Protein AF-A0A7X9PLB0-F1 (afdb_monomer)

Structure (mmCIF, N/CA/C/O backbone):
data_AF-A0A7X9PLB0-F1
#
_entry.id   AF-A0A7X9PLB0-F1
#
loop_
_atom_site.group_PDB
_atom_site.id
_atom_site.type_symbol
_atom_site.label_atom_id
_atom_site.label_alt_id
_atom_site.label_comp_id
_atom_site.label_asym_id
_atom_site.label_entity_id
_atom_site.label_seq_id
_atom_site.pdbx_PDB_ins_code
_atom_site.Cartn_x
_atom_site.Cartn_y
_atom_site.Cartn_z
_atom_site.occupancy
_atom_site.B_iso_or_equiv
_atom_site.auth_seq_id
_atom_site.auth_comp_id
_atom_site.auth_asym_id
_atom_site.auth_atom_id
_atom_site.pdbx_PDB_model_num
ATOM 1 N N . PRO A 1 1 ? 6.841 7.157 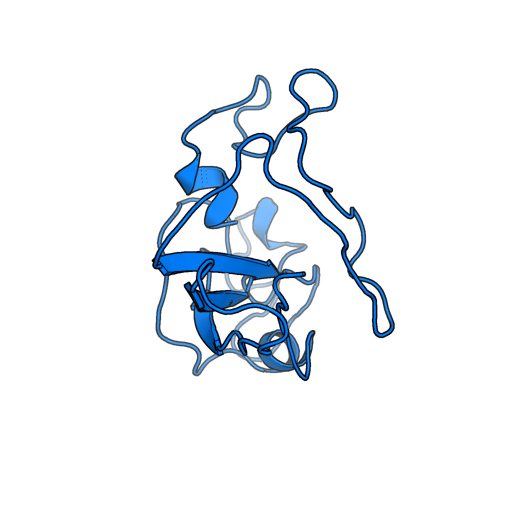-1.988 1.00 80.94 1 PRO A N 1
ATOM 2 C CA . PRO A 1 1 ? 5.614 6.779 -1.246 1.00 80.94 1 PRO A CA 1
ATOM 3 C C . PRO A 1 1 ? 4.682 7.977 -1.100 1.00 80.94 1 PRO A C 1
ATOM 5 O O . PRO A 1 1 ? 5.166 9.069 -0.808 1.00 80.94 1 PRO A O 1
ATOM 8 N N . TYR A 1 2 ? 3.386 7.771 -1.304 1.00 84.62 2 TYR A N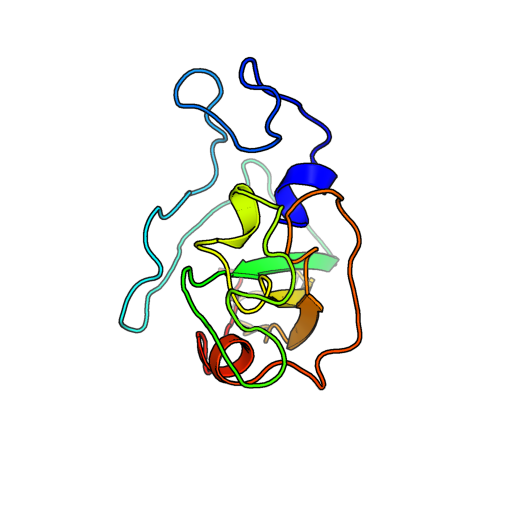 1
ATOM 9 C CA . TYR A 1 2 ? 2.353 8.794 -1.137 1.00 84.62 2 TYR A CA 1
ATOM 10 C C . TYR A 1 2 ? 2.387 9.397 0.277 1.00 84.62 2 TYR A C 1
ATOM 12 O O . TYR A 1 2 ? 2.453 10.617 0.438 1.00 84.62 2 TYR A O 1
ATOM 20 N N . TRP A 1 3 ? 2.477 8.540 1.297 1.00 84.06 3 TRP A N 1
ATOM 21 C CA . TRP A 1 3 ? 2.558 8.928 2.707 1.00 84.06 3 TRP A CA 1
ATOM 22 C C . TRP A 1 3 ? 3.720 9.893 3.010 1.00 84.06 3 TRP A C 1
ATOM 24 O O . TRP A 1 3 ? 3.603 10.805 3.832 1.00 84.06 3 TRP A O 1
ATOM 34 N N . ALA A 1 4 ? 4.862 9.717 2.342 1.00 81.06 4 ALA A N 1
ATOM 35 C CA . ALA A 1 4 ? 6.050 10.520 2.622 1.00 81.06 4 ALA A CA 1
ATOM 36 C C . ALA A 1 4 ? 5.805 11.978 2.219 1.00 81.06 4 ALA A C 1
ATOM 38 O O . ALA A 1 4 ? 6.073 12.907 2.981 1.00 81.06 4 ALA A O 1
ATOM 39 N N . PHE A 1 5 ? 5.207 12.171 1.042 1.00 84.25 5 PHE A N 1
ATOM 40 C CA . PHE A 1 5 ? 4.838 13.489 0.544 1.00 84.25 5 PHE A CA 1
ATOM 41 C C . PHE A 1 5 ? 3.695 14.121 1.338 1.00 84.25 5 PHE A C 1
ATOM 43 O O . PHE A 1 5 ? 3.714 15.335 1.524 1.00 84.25 5 PHE A O 1
ATOM 50 N N . SER A 1 6 ? 2.742 13.340 1.867 1.00 81.00 6 SER A N 1
ATOM 51 C CA . SER A 1 6 ? 1.647 13.900 2.674 1.00 81.00 6 SER A CA 1
ATOM 52 C C . SER A 1 6 ? 2.126 14.531 3.984 1.00 81.00 6 SER A C 1
ATOM 54 O O . SER A 1 6 ? 1.468 15.427 4.503 1.00 81.00 6 SER A O 1
ATOM 56 N N . ARG A 1 7 ? 3.288 14.110 4.506 1.00 84.56 7 ARG A N 1
ATOM 57 C CA . ARG A 1 7 ? 3.942 14.787 5.640 1.00 84.56 7 ARG A CA 1
ATOM 58 C C . ARG A 1 7 ? 4.491 16.160 5.262 1.00 84.56 7 ARG A C 1
ATOM 60 O O . ARG A 1 7 ? 4.580 17.029 6.119 1.00 84.56 7 ARG A O 1
ATOM 67 N N . ASN A 1 8 ? 4.890 16.338 4.002 1.00 84.75 8 ASN A N 1
ATOM 68 C CA . ASN A 1 8 ? 5.537 17.539 3.478 1.00 84.75 8 ASN A CA 1
ATOM 69 C C . ASN A 1 8 ? 6.774 17.999 4.289 1.00 84.75 8 ASN A C 1
ATOM 71 O O . ASN A 1 8 ? 7.070 19.189 4.375 1.00 84.75 8 ASN A O 1
ATOM 75 N N . ILE A 1 9 ? 7.505 17.049 4.883 1.00 85.75 9 ILE A N 1
ATOM 76 C CA . ILE A 1 9 ? 8.766 17.282 5.601 1.00 85.75 9 ILE A CA 1
ATOM 77 C C . ILE A 1 9 ? 9.895 16.695 4.758 1.00 85.75 9 ILE A C 1
ATOM 79 O O . ILE A 1 9 ? 9.905 15.492 4.502 1.00 85.75 9 ILE A O 1
ATOM 83 N N . LYS A 1 10 ? 10.819 17.551 4.317 1.00 86.25 10 LYS A N 1
ATOM 84 C CA . LYS A 1 10 ? 11.978 17.171 3.505 1.00 86.25 10 LYS A CA 1
ATOM 85 C C . LYS A 1 10 ? 13.213 17.058 4.395 1.00 86.25 10 LYS A C 1
ATOM 87 O O . LYS A 1 10 ? 13.501 17.977 5.158 1.00 86.25 10 LYS A O 1
ATOM 92 N N . GLU A 1 11 ? 13.920 15.946 4.285 1.00 88.69 11 GLU A N 1
ATOM 93 C CA . GLU A 1 11 ? 15.134 15.655 5.042 1.00 88.69 11 GLU A CA 1
ATOM 94 C C . GLU A 1 11 ? 16.383 16.269 4.386 1.00 88.69 11 GLU A C 1
ATOM 96 O O . GLU A 1 11 ? 16.329 16.810 3.277 1.00 88.69 11 GLU A O 1
ATOM 101 N N . GLU A 1 12 ? 17.529 16.183 5.073 1.00 86.75 12 GLU A N 1
ATOM 102 C CA . GLU A 1 12 ? 18.819 16.728 4.609 1.00 86.75 12 GLU A CA 1
ATOM 103 C C . GLU A 1 12 ? 19.263 16.160 3.248 1.00 86.75 12 GLU A C 1
ATOM 105 O O . GLU A 1 12 ? 19.891 16.865 2.459 1.00 86.75 12 GLU A O 1
ATOM 110 N N . ASP A 1 13 ? 18.928 14.900 2.957 1.00 82.81 13 ASP A N 1
ATOM 111 C CA . ASP A 1 13 ? 19.225 14.228 1.684 1.00 82.81 13 ASP A CA 1
ATOM 112 C C . ASP A 1 13 ? 18.267 14.626 0.545 1.00 82.81 13 ASP A C 1
ATOM 114 O O . ASP A 1 13 ? 18.432 14.216 -0.605 1.00 82.81 13 ASP A O 1
ATOM 118 N N . GLY A 1 14 ? 17.273 15.460 0.854 1.00 83.44 14 GLY A N 1
ATOM 119 C CA . GLY A 1 14 ? 16.265 15.932 -0.074 1.00 83.44 14 GLY A CA 1
ATOM 120 C C . GLY A 1 14 ? 15.115 14.954 -0.322 1.00 83.44 14 GLY A C 1
ATOM 121 O O . GLY A 1 14 ? 14.257 15.253 -1.157 1.00 83.44 14 GLY A O 1
ATOM 122 N N . LEU A 1 15 ? 15.062 13.823 0.381 1.00 84.00 15 LEU A N 1
ATOM 123 C CA . LEU A 1 15 ? 13.933 12.900 0.358 1.00 84.00 15 LEU A CA 1
ATOM 124 C C . LEU A 1 15 ? 12.890 13.299 1.410 1.00 84.00 15 LEU A C 1
ATOM 126 O O . LEU A 1 15 ? 13.147 14.083 2.316 1.00 84.00 15 LEU A O 1
ATOM 130 N N . TYR A 1 16 ? 11.684 12.750 1.287 1.00 83.69 16 TYR A N 1
ATOM 131 C CA . TYR A 1 16 ? 10.610 12.909 2.281 1.00 83.69 16 TYR A CA 1
ATOM 132 C C . TYR A 1 16 ? 10.547 11.725 3.271 1.00 83.69 16 TYR A C 1
ATOM 134 O O . TYR A 1 16 ? 9.593 11.575 4.040 1.00 83.69 16 TYR A O 1
ATOM 142 N N . ILE A 1 17 ? 11.547 10.840 3.215 1.00 82.94 17 ILE A N 1
ATOM 143 C CA . ILE A 1 17 ? 11.644 9.623 4.024 1.00 82.94 17 ILE A CA 1
ATOM 144 C C . ILE A 1 17 ? 12.421 9.942 5.302 1.00 82.94 17 ILE A C 1
ATOM 146 O O . ILE A 1 17 ? 13.541 10.413 5.173 1.00 82.94 17 ILE A O 1
ATOM 150 N N . PRO A 1 18 ? 11.887 9.658 6.502 1.00 81.44 18 PRO A N 1
ATOM 151 C CA . PRO A 1 18 ? 12.573 9.889 7.771 1.00 81.44 18 PRO A CA 1
ATOM 152 C C . PRO A 1 18 ? 13.965 9.282 7.818 1.00 81.44 18 PRO A C 1
ATOM 154 O O . PRO A 1 18 ? 14.200 8.188 7.302 1.00 81.44 18 PRO A O 1
ATOM 157 N N . THR A 1 19 ? 14.860 9.950 8.536 1.00 81.06 19 THR A N 1
ATOM 158 C CA . THR A 1 19 ? 16.209 9.445 8.793 1.00 81.06 19 THR A CA 1
ATOM 159 C C . THR A 1 19 ? 16.353 9.019 10.255 1.00 81.06 19 THR A C 1
ATOM 161 O O . THR A 1 19 ? 15.555 9.425 11.100 1.00 81.06 19 THR A O 1
ATOM 164 N N . PRO A 1 20 ? 17.415 8.280 10.620 1.00 81.19 20 PRO A N 1
ATOM 165 C CA . PRO A 1 20 ? 17.729 8.022 12.025 1.00 81.19 20 PRO A CA 1
ATOM 166 C C . PRO A 1 20 ? 17.918 9.287 12.882 1.00 81.19 20 PRO A C 1
ATOM 168 O O . PRO A 1 20 ? 17.824 9.201 14.102 1.00 81.19 20 PRO A O 1
ATOM 171 N N . LYS A 1 21 ? 18.194 10.455 12.275 1.00 81.88 21 LYS A N 1
ATOM 172 C CA . LYS A 1 21 ? 18.292 11.747 12.981 1.00 81.88 21 LYS A CA 1
ATOM 173 C C . LYS A 1 21 ? 16.924 12.384 13.249 1.00 81.88 21 LYS A C 1
ATOM 175 O O . LYS A 1 21 ? 16.803 13.210 14.148 1.00 81.88 21 LYS A O 1
ATOM 180 N N . THR A 1 22 ? 15.921 12.013 12.463 1.00 79.94 22 THR A N 1
ATOM 181 C CA . THR A 1 22 ? 14.551 12.543 12.470 1.00 79.94 22 THR A CA 1
ATOM 182 C C . THR A 1 22 ? 13.535 11.392 12.505 1.00 79.94 22 THR A C 1
ATOM 184 O O . THR A 1 22 ? 12.639 11.325 11.658 1.00 79.94 22 THR A O 1
ATOM 187 N N . PRO A 1 23 ? 13.666 10.438 13.452 1.00 74.62 23 PRO A N 1
ATOM 188 C CA . PRO A 1 23 ? 12.785 9.283 13.491 1.00 74.62 23 PRO A CA 1
ATOM 189 C C . PRO A 1 23 ? 11.356 9.734 13.804 1.00 74.62 23 PRO A C 1
ATOM 191 O O . PRO A 1 23 ? 11.135 10.615 14.636 1.00 74.62 23 PRO A O 1
ATOM 194 N N . ILE A 1 24 ? 10.379 9.110 13.153 1.00 69.25 24 ILE A N 1
ATOM 195 C CA . ILE A 1 24 ? 8.976 9.229 13.553 1.00 69.25 24 ILE A CA 1
ATOM 196 C C . ILE A 1 24 ? 8.670 8.074 14.506 1.00 69.25 24 ILE A C 1
ATOM 198 O O . ILE A 1 24 ? 9.204 6.980 14.335 1.00 69.25 24 ILE A O 1
ATOM 202 N N . ALA A 1 25 ? 7.819 8.327 15.499 1.00 55.06 25 ALA A N 1
ATOM 203 C CA . ALA A 1 25 ? 7.473 7.383 16.559 1.00 55.06 25 ALA A CA 1
ATOM 204 C C . ALA A 1 25 ? 6.653 6.154 16.105 1.00 55.06 25 ALA A C 1
ATOM 206 O O . ALA A 1 25 ? 6.478 5.233 16.896 1.00 55.06 25 ALA A O 1
ATOM 207 N N . ASP A 1 26 ? 6.216 6.082 14.845 1.00 51.88 26 ASP A N 1
ATOM 208 C CA . ASP A 1 26 ? 5.417 4.962 14.343 1.00 51.88 26 ASP A CA 1
ATOM 209 C C . ASP A 1 26 ? 6.278 3.920 13.624 1.00 51.88 26 ASP A C 1
ATOM 211 O O . ASP A 1 26 ? 7.132 4.247 12.796 1.00 51.88 26 ASP A O 1
ATOM 215 N N . ALA A 1 27 ? 6.046 2.650 13.964 1.00 49.56 27 ALA A N 1
ATOM 216 C CA . ALA A 1 27 ? 6.820 1.491 13.535 1.00 49.56 27 ALA A CA 1
ATOM 217 C C . ALA A 1 27 ? 7.077 1.467 12.017 1.00 49.56 27 ALA A C 1
ATOM 219 O O . ALA A 1 27 ? 6.232 1.069 11.216 1.00 49.56 27 ALA A O 1
ATOM 220 N N . TYR A 1 28 ? 8.294 1.838 11.624 1.00 49.16 28 TYR A N 1
ATOM 221 C CA . TYR A 1 28 ? 8.805 1.603 10.282 1.00 49.16 28 TYR A CA 1
ATOM 222 C C . TYR A 1 28 ? 9.378 0.185 10.218 1.00 49.16 28 TYR A C 1
ATOM 224 O O . TYR A 1 28 ? 10.485 -0.076 10.694 1.00 49.16 28 TYR A O 1
ATOM 232 N N . THR A 1 29 ? 8.633 -0.759 9.641 1.00 51.81 29 THR A N 1
ATOM 233 C CA . THR A 1 29 ? 9.177 -2.093 9.366 1.00 51.81 29 THR A CA 1
ATOM 234 C C . THR A 1 29 ? 9.957 -2.035 8.053 1.00 51.81 29 THR A C 1
ATOM 236 O O . THR A 1 29 ? 9.371 -1.905 6.982 1.00 51.81 29 THR A O 1
ATOM 239 N N . GLY A 1 30 ? 11.289 -2.122 8.117 1.00 49.00 30 GLY A N 1
ATOM 240 C CA . GLY A 1 30 ? 12.160 -2.025 6.936 1.00 49.00 30 GLY A CA 1
ATOM 241 C C . GLY A 1 30 ? 12.047 -3.183 5.932 1.00 49.00 30 GLY A C 1
ATOM 242 O O . GLY A 1 30 ? 12.600 -3.088 4.840 1.00 49.00 30 GLY A O 1
ATOM 243 N N . ALA A 1 31 ? 11.340 -4.262 6.273 1.00 54.62 31 ALA A N 1
ATOM 244 C CA . ALA A 1 31 ? 11.062 -5.378 5.378 1.00 54.62 31 ALA A CA 1
ATOM 245 C C . ALA A 1 31 ? 9.583 -5.750 5.479 1.00 54.62 31 ALA A C 1
ATOM 247 O O . ALA A 1 31 ? 9.083 -5.952 6.585 1.00 54.62 31 ALA A O 1
ATOM 248 N N . THR A 1 32 ? 8.904 -5.869 4.336 1.00 54.34 32 THR A N 1
ATOM 249 C CA . THR A 1 32 ? 7.579 -6.489 4.264 1.00 54.34 32 THR A CA 1
ATOM 250 C C . THR A 1 32 ? 7.687 -7.909 4.822 1.00 54.34 32 THR A C 1
ATOM 252 O O . THR A 1 32 ? 8.467 -8.701 4.280 1.00 54.34 32 THR A O 1
ATOM 255 N N . PRO A 1 33 ? 6.982 -8.247 5.914 1.00 60.19 33 PRO A N 1
ATOM 256 C CA . PRO A 1 33 ? 7.029 -9.593 6.467 1.00 60.19 33 PRO A CA 1
ATOM 257 C C . PRO A 1 33 ? 6.594 -10.613 5.410 1.00 60.19 33 PRO A C 1
ATOM 259 O O . PRO A 1 33 ? 5.627 -10.391 4.690 1.00 60.19 33 PRO A O 1
ATOM 262 N N . GLN A 1 34 ? 7.323 -11.727 5.292 1.00 66.25 34 GLN A N 1
ATOM 263 C CA . GLN A 1 34 ? 7.013 -12.770 4.299 1.00 66.25 34 GLN A CA 1
ATOM 264 C C . GLN A 1 34 ? 5.763 -13.591 4.649 1.00 66.25 34 GLN A C 1
ATOM 266 O O . GLN A 1 34 ? 5.289 -14.360 3.822 1.00 66.25 34 GLN A O 1
ATOM 271 N N . ASN A 1 35 ? 5.260 -13.442 5.874 1.00 75.00 35 ASN A N 1
ATOM 272 C CA . ASN A 1 35 ? 4.092 -14.129 6.404 1.00 75.00 35 ASN A CA 1
ATOM 273 C C . ASN A 1 35 ? 3.185 -13.114 7.103 1.00 75.00 35 ASN A C 1
ATOM 275 O O . ASN A 1 35 ? 3.592 -11.9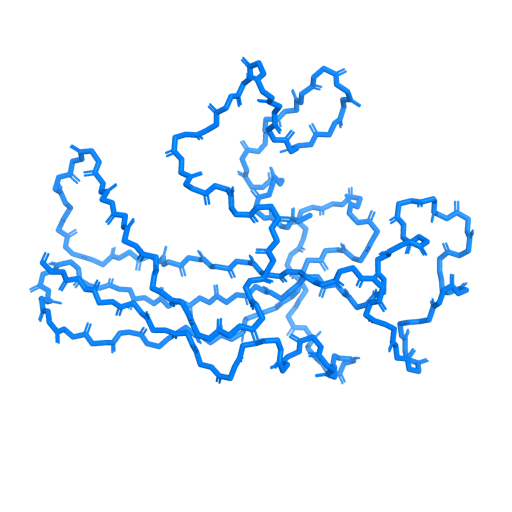75 7.352 1.00 75.00 35 ASN A O 1
ATOM 279 N N . ASP A 1 36 ? 1.993 -13.567 7.483 1.00 84.38 36 ASP A N 1
ATOM 280 C CA . ASP A 1 36 ? 1.072 -12.810 8.321 1.00 84.38 36 ASP A CA 1
ATOM 281 C C . ASP A 1 36 ? 1.783 -12.242 9.553 1.00 84.38 36 ASP A C 1
ATOM 283 O O . ASP A 1 36 ? 2.553 -12.923 10.237 1.00 84.38 36 ASP A O 1
ATOM 287 N N . PHE A 1 37 ? 1.495 -10.981 9.850 1.00 85.31 37 PHE A N 1
ATOM 288 C CA . PHE A 1 37 ? 1.994 -10.311 11.036 1.00 85.31 37 PHE A CA 1
ATOM 289 C C . PHE A 1 37 ? 0.885 -9.488 11.675 1.00 85.31 37 PHE A C 1
ATOM 291 O O . PHE A 1 37 ? -0.077 -9.076 11.024 1.00 85.31 37 PHE A O 1
ATOM 298 N N . VAL A 1 38 ? 1.041 -9.242 12.971 1.00 87.50 38 VAL A N 1
ATOM 299 C CA . VAL A 1 38 ? 0.200 -8.316 13.720 1.00 87.50 38 VAL A CA 1
ATOM 300 C C . VAL A 1 38 ? 1.059 -7.113 14.068 1.00 87.50 38 VAL A C 1
ATOM 302 O O . VAL A 1 38 ? 2.137 -7.262 14.641 1.00 87.50 38 VAL A O 1
ATOM 305 N N . LEU A 1 39 ? 0.583 -5.930 13.692 1.00 87.06 39 LEU A N 1
ATOM 306 C CA . LEU A 1 39 ? 1.134 -4.666 14.154 1.00 87.06 39 LEU A CA 1
ATOM 307 C C . LEU A 1 39 ? 0.237 -4.141 15.270 1.00 87.06 39 LEU A C 1
ATOM 309 O O . LEU A 1 39 ? -0.923 -3.811 15.028 1.00 87.06 39 LEU A O 1
ATOM 313 N N . GLU A 1 40 ? 0.787 -4.057 16.473 1.00 86.69 40 GLU A N 1
ATOM 314 C CA . GLU A 1 40 ? 0.147 -3.382 17.597 1.00 86.69 40 GLU A CA 1
ATOM 315 C C . GLU A 1 40 ? 0.702 -1.961 17.687 1.00 86.69 40 GLU A C 1
ATOM 317 O O . GLU A 1 40 ? 1.915 -1.749 17.686 1.00 86.69 40 GLU A O 1
ATOM 322 N N . THR A 1 41 ? -0.194 -0.980 17.715 1.00 85.75 41 THR A N 1
ATOM 323 C CA . THR A 1 41 ? 0.145 0.435 17.864 1.00 85.75 41 THR A CA 1
ATOM 324 C C . THR A 1 41 ? -0.920 1.128 18.705 1.00 85.75 41 THR A C 1
ATOM 326 O O . THR A 1 41 ? -2.038 0.628 18.838 1.00 85.75 41 THR A O 1
ATOM 329 N N . GLN A 1 42 ? -0.568 2.273 19.279 1.00 85.88 42 GLN A N 1
ATOM 330 C CA . GLN A 1 42 ? -1.443 3.082 20.115 1.00 85.88 42 GLN A CA 1
ATOM 331 C C . GLN A 1 42 ? -1.309 4.555 19.740 1.00 85.88 42 GLN A C 1
ATOM 333 O O . GLN A 1 42 ? -0.262 4.998 19.276 1.00 85.88 42 GLN A O 1
ATOM 338 N N . LEU A 1 43 ? -2.372 5.316 19.971 1.00 84.31 43 LEU A N 1
ATOM 339 C CA . LEU A 1 43 ? -2.321 6.771 19.900 1.00 84.31 43 LEU A CA 1
ATOM 340 C C . LEU A 1 43 ? -1.904 7.319 21.268 1.00 84.31 43 LEU A C 1
ATOM 342 O O . LEU A 1 43 ? -2.298 6.766 22.294 1.00 84.31 43 LEU A O 1
ATOM 346 N N . ASP A 1 44 ? -1.161 8.426 21.283 1.00 83.25 44 ASP A N 1
ATOM 347 C CA . ASP A 1 44 ? -0.788 9.114 22.530 1.00 83.25 44 ASP A CA 1
ATOM 348 C C . ASP A 1 44 ? -2.014 9.629 23.303 1.00 83.25 44 ASP A C 1
ATOM 350 O O . ASP A 1 44 ? -1.993 9.754 24.527 1.00 83.25 44 ASP A O 1
ATOM 354 N N . GLU A 1 45 ? -3.099 9.912 22.580 1.00 84.88 45 GLU A N 1
ATOM 355 C CA . GLU A 1 45 ? -4.356 10.414 23.122 1.00 84.88 45 GLU A CA 1
ATOM 356 C C . GLU A 1 45 ? -5.528 9.531 22.686 1.00 84.88 45 GLU A C 1
ATOM 358 O O . GLU A 1 45 ? -5.612 9.089 21.535 1.00 84.88 45 GLU A O 1
ATOM 363 N N . THR A 1 46 ? -6.486 9.335 23.594 1.00 84.62 46 THR A N 1
ATOM 364 C CA . THR A 1 46 ? -7.760 8.686 23.275 1.00 84.62 46 THR A CA 1
ATOM 365 C C . THR A 1 46 ? -8.527 9.514 22.248 1.00 84.62 46 THR A C 1
ATOM 367 O O . THR A 1 46 ? -8.657 10.734 22.373 1.00 84.62 46 THR A O 1
ATOM 370 N N . ARG A 1 47 ? -9.072 8.845 21.231 1.00 86.12 47 ARG A N 1
ATOM 371 C CA . ARG A 1 47 ? -9.894 9.461 20.186 1.00 86.12 47 ARG A CA 1
ATOM 372 C C . ARG A 1 47 ? -11.289 8.859 20.203 1.00 86.12 47 ARG A C 1
ATOM 374 O O . ARG A 1 47 ? -11.432 7.678 20.473 1.00 86.12 47 ARG A O 1
ATOM 381 N N . ASN A 1 48 ? -12.278 9.682 19.868 1.00 91.56 48 ASN A N 1
ATOM 382 C CA . ASN A 1 48 ? -13.673 9.278 19.698 1.00 91.56 48 ASN A CA 1
ATOM 383 C C . ASN A 1 48 ? -14.107 9.510 18.247 1.00 91.56 48 ASN A C 1
ATOM 385 O O . ASN A 1 48 ? -13.512 10.321 17.525 1.00 91.56 48 ASN A O 1
ATOM 389 N N . GLY A 1 49 ? -15.184 8.847 17.842 1.00 93.62 49 GLY A N 1
ATOM 390 C CA . GLY A 1 49 ? -15.787 8.976 16.523 1.00 93.62 49 GLY A CA 1
ATOM 391 C C . GLY A 1 49 ? -14.954 8.369 15.396 1.00 93.62 49 GLY A C 1
ATOM 392 O O . GLY A 1 49 ? -14.143 7.464 15.585 1.00 93.62 49 GLY A O 1
ATOM 393 N N . LYS A 1 50 ? -15.176 8.860 14.173 1.00 94.94 50 LYS A N 1
ATOM 394 C CA . LYS A 1 50 ? -14.609 8.256 12.963 1.00 94.94 50 LYS A CA 1
ATOM 395 C C . LYS A 1 50 ? -13.292 8.885 12.537 1.00 94.94 50 LYS A C 1
ATOM 397 O O . LYS A 1 50 ? -13.139 10.105 12.561 1.00 94.94 50 LYS A O 1
ATOM 402 N N . ALA A 1 51 ? -12.396 8.053 12.021 1.00 93.06 51 ALA A N 1
ATOM 403 C CA . ALA A 1 51 ? -11.184 8.481 11.338 1.00 93.06 51 ALA A CA 1
ATOM 404 C C . ALA A 1 51 ? -10.961 7.694 10.049 1.00 93.06 51 ALA A C 1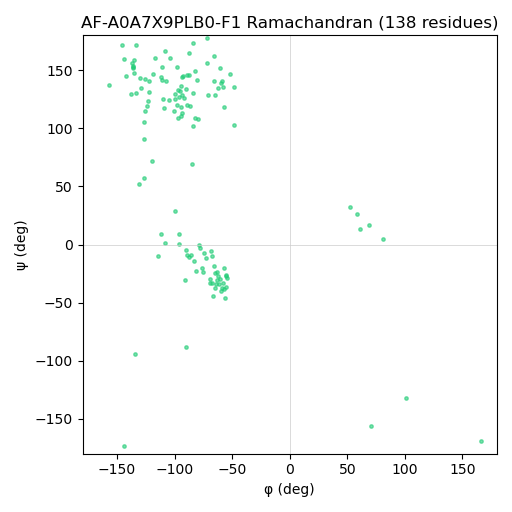
ATOM 406 O O . ALA A 1 51 ? -11.474 6.592 9.866 1.00 93.06 51 ALA A O 1
ATOM 407 N N . ILE A 1 52 ? -10.173 8.280 9.151 1.00 94.38 52 ILE A N 1
ATOM 408 C CA . ILE A 1 52 ? -9.695 7.595 7.955 1.00 94.38 52 ILE A CA 1
ATOM 409 C C . ILE A 1 52 ? -8.322 7.023 8.281 1.00 94.38 52 ILE A C 1
ATOM 411 O O . ILE A 1 52 ? -7.388 7.774 8.565 1.00 94.38 52 ILE A O 1
ATOM 415 N N . LEU A 1 53 ? -8.205 5.703 8.220 1.00 93.06 53 LEU A N 1
ATOM 416 C CA . LEU A 1 53 ? -6.934 5.011 8.312 1.00 93.06 53 LEU A CA 1
ATOM 417 C C . LEU A 1 53 ? -6.394 4.764 6.908 1.00 93.06 53 LEU A C 1
ATOM 419 O O . LEU A 1 53 ? -7.092 4.204 6.064 1.00 93.06 53 LEU A O 1
ATOM 423 N N . TRP A 1 54 ? -5.143 5.153 6.692 1.00 93.56 54 TRP A N 1
ATOM 424 C CA . TRP A 1 54 ? -4.400 4.916 5.461 1.00 93.56 54 TRP A CA 1
ATOM 425 C C . TRP A 1 54 ? -3.284 3.914 5.734 1.00 93.56 54 TRP A C 1
ATOM 427 O O . TRP A 1 54 ? -2.641 3.971 6.780 1.00 93.56 54 TRP A O 1
ATOM 437 N N . PHE A 1 55 ? -3.031 3.025 4.782 1.00 92.94 55 PHE A N 1
ATOM 438 C CA . PHE A 1 55 ? -1.921 2.081 4.830 1.00 92.94 55 PHE A CA 1
ATOM 439 C C . PHE A 1 55 ? -1.281 1.999 3.448 1.00 92.94 55 PHE A C 1
ATOM 441 O O . PHE A 1 55 ? -1.982 1.811 2.460 1.00 92.94 55 PHE A O 1
ATOM 448 N N . GLU A 1 56 ? 0.036 2.145 3.356 1.00 93.62 56 GLU A N 1
ATOM 449 C CA . GLU A 1 56 ? 0.764 2.060 2.089 1.00 93.62 56 GLU A CA 1
ATOM 450 C C . GLU A 1 56 ? 1.816 0.959 2.176 1.00 93.62 56 GLU A C 1
ATOM 452 O O . GLU A 1 56 ? 2.592 0.910 3.128 1.00 93.62 56 GLU A O 1
ATOM 457 N N . ILE A 1 57 ? 1.857 0.090 1.166 1.00 91.69 57 ILE A N 1
ATOM 458 C CA . ILE A 1 57 ? 2.821 -1.007 1.079 1.00 91.69 57 ILE A CA 1
ATOM 459 C C . ILE A 1 57 ? 3.500 -1.012 -0.281 1.00 91.69 57 ILE A C 1
ATOM 461 O O . ILE A 1 57 ? 2.887 -0.710 -1.305 1.00 91.69 57 ILE A O 1
ATOM 465 N N . ASN A 1 58 ? 4.784 -1.348 -0.285 1.00 91.38 58 ASN A N 1
ATOM 466 C CA . ASN A 1 58 ? 5.596 -1.403 -1.487 1.00 91.38 58 ASN A CA 1
ATOM 467 C C . ASN A 1 58 ? 6.450 -2.670 -1.497 1.00 91.38 58 ASN A C 1
ATOM 469 O O . ASN A 1 58 ? 6.929 -3.099 -0.447 1.00 91.38 58 ASN A O 1
ATOM 473 N N . GLN A 1 59 ? 6.704 -3.208 -2.687 1.00 90.75 59 GLN A N 1
ATOM 474 C CA . GLN A 1 59 ? 7.669 -4.277 -2.899 1.00 90.75 59 GLN A CA 1
ATOM 475 C C . GLN A 1 59 ? 8.675 -3.843 -3.974 1.00 90.75 59 GLN A C 1
ATOM 477 O O . GLN A 1 59 ? 8.293 -3.654 -5.127 1.00 90.75 59 GLN A O 1
ATOM 482 N N . PRO A 1 60 ? 9.962 -3.674 -3.627 1.00 89.88 60 PRO A N 1
ATOM 483 C CA . PRO A 1 60 ? 11.003 -3.410 -4.613 1.00 89.88 60 PRO A CA 1
ATOM 484 C C . PRO A 1 60 ? 11.138 -4.545 -5.635 1.00 89.88 60 PRO A C 1
ATOM 486 O O . PRO A 1 60 ? 10.925 -5.714 -5.314 1.00 89.88 60 PRO A O 1
ATOM 489 N N . PHE A 1 61 ? 11.580 -4.197 -6.842 1.00 91.81 61 PHE A N 1
ATOM 490 C CA . PHE A 1 61 ? 11.763 -5.095 -7.987 1.00 91.81 61 PHE A CA 1
ATOM 491 C C . PHE A 1 61 ? 10.492 -5.843 -8.438 1.00 91.81 61 PHE A C 1
ATOM 493 O O . PHE A 1 61 ? 10.589 -6.913 -9.042 1.00 91.81 61 PHE A O 1
ATOM 500 N N . ASP A 1 62 ? 9.305 -5.287 -8.185 1.00 93.88 62 ASP A N 1
ATOM 501 C CA . ASP A 1 62 ? 8.024 -5.919 -8.521 1.00 93.88 62 ASP A CA 1
ATOM 502 C C . ASP A 1 62 ? 7.597 -5.639 -9.973 1.00 93.88 62 ASP A C 1
ATOM 504 O O . ASP A 1 62 ? 6.674 -4.871 -10.242 1.00 93.88 62 ASP A O 1
ATOM 508 N N . PHE A 1 63 ? 8.311 -6.212 -10.941 1.00 95.38 63 PHE A N 1
ATOM 509 C CA . PHE A 1 63 ? 8.084 -5.934 -12.362 1.00 95.38 63 PHE A CA 1
ATOM 510 C C . PHE A 1 63 ? 6.936 -6.751 -12.981 1.00 95.38 63 PHE A C 1
ATOM 512 O O . PHE A 1 63 ? 6.719 -7.910 -12.633 1.00 95.38 63 PHE A O 1
ATOM 519 N N . ASN A 1 64 ? 6.261 -6.168 -13.976 1.00 96.12 64 ASN A N 1
ATOM 520 C CA . ASN A 1 64 ? 5.328 -6.862 -14.873 1.00 96.12 64 ASN A CA 1
ATOM 521 C C . ASN A 1 64 ? 5.411 -6.292 -16.308 1.00 96.12 64 ASN A C 1
ATOM 523 O O . ASN A 1 64 ? 6.254 -5.438 -16.590 1.00 96.12 64 ASN A O 1
ATOM 527 N N . ASP A 1 65 ? 4.525 -6.730 -17.209 1.00 96.44 65 ASP A N 1
ATOM 528 C CA . ASP A 1 65 ? 4.508 -6.291 -18.616 1.00 96.44 65 ASP A CA 1
ATOM 529 C C . ASP A 1 65 ? 4.286 -4.779 -18.791 1.00 96.44 65 ASP A C 1
ATOM 531 O O . ASP A 1 65 ? 4.774 -4.182 -19.748 1.00 96.44 65 ASP A O 1
ATOM 535 N N . VAL A 1 66 ? 3.566 -4.141 -17.863 1.00 96.31 66 VAL A N 1
ATOM 536 C CA . VAL A 1 66 ? 3.301 -2.695 -17.878 1.00 96.31 66 VAL A CA 1
ATOM 537 C C . VAL A 1 66 ? 4.361 -1.920 -17.101 1.00 96.31 66 VAL A C 1
ATOM 539 O O . VAL A 1 66 ? 4.627 -0.769 -17.433 1.00 96.31 66 VAL A O 1
ATOM 542 N N . TRP A 1 67 ? 4.958 -2.512 -16.073 1.00 95.06 67 TRP A N 1
ATOM 543 C CA . TRP A 1 67 ? 5.909 -1.930 -15.130 1.00 95.06 67 TRP A CA 1
ATOM 544 C C . TRP A 1 67 ? 7.225 -2.689 -15.217 1.00 95.06 67 TRP A C 1
ATOM 546 O O . TRP A 1 67 ? 7.592 -3.445 -14.324 1.00 95.06 67 TRP A O 1
ATOM 556 N N . HIS A 1 68 ? 7.944 -2.495 -16.316 1.00 92.62 68 HIS A N 1
ATOM 557 C CA . HIS A 1 68 ? 9.244 -3.111 -16.561 1.00 92.62 68 HIS A CA 1
ATOM 558 C C . HIS A 1 68 ? 10.374 -2.092 -16.363 1.00 92.62 68 HIS A C 1
ATOM 560 O O . HIS A 1 68 ? 10.159 -0.878 -16.409 1.00 92.62 68 HIS A O 1
ATOM 566 N N . A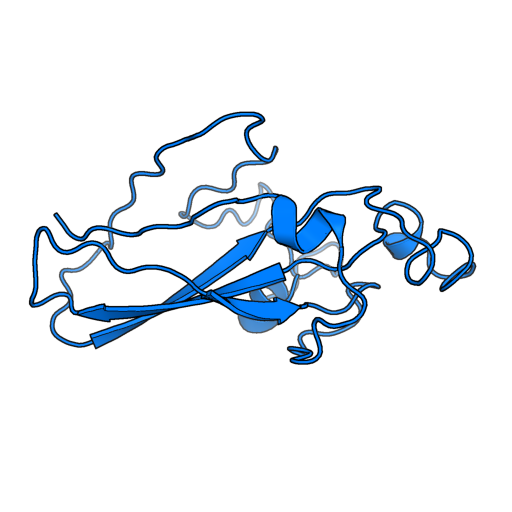SN A 1 69 ? 11.598 -2.577 -16.160 1.00 86.69 69 ASN A N 1
ATOM 567 C CA . ASN A 1 69 ? 12.790 -1.767 -15.869 1.00 86.69 69 ASN A CA 1
ATOM 568 C C . ASN A 1 69 ? 13.101 -0.664 -16.908 1.00 86.69 69 ASN A C 1
ATOM 570 O O . ASN A 1 69 ? 13.687 0.357 -16.558 1.00 86.69 69 ASN A O 1
ATOM 574 N N . GLN A 1 70 ? 12.699 -0.842 -18.169 1.00 88.81 70 GLN A N 1
ATOM 575 C CA . GLN A 1 70 ? 12.918 0.138 -19.240 1.00 88.81 70 GLN A CA 1
ATOM 576 C C . GLN A 1 70 ? 11.873 1.264 -19.287 1.00 88.81 70 GLN A C 1
ATOM 578 O O . GLN A 1 70 ? 12.125 2.271 -19.946 1.00 88.81 70 GLN A O 1
ATOM 583 N N . LYS A 1 71 ? 10.733 1.141 -18.590 1.00 92.31 71 LYS A N 1
ATOM 584 C CA . LYS A 1 71 ? 9.641 2.131 -18.647 1.00 92.31 71 LYS A CA 1
ATOM 585 C C . LYS A 1 71 ? 10.094 3.542 -18.261 1.00 92.31 71 LYS A C 1
ATOM 587 O O . LYS A 1 71 ? 9.694 4.510 -18.897 1.00 92.31 71 LYS A O 1
ATOM 592 N N . TYR A 1 72 ? 10.983 3.638 -17.270 1.00 91.31 72 TYR A N 1
ATOM 593 C CA . TYR A 1 72 ? 11.643 4.880 -16.858 1.00 91.31 72 TYR A CA 1
ATOM 594 C C . TYR A 1 72 ? 13.165 4.697 -16.837 1.00 91.31 72 TYR A C 1
ATOM 596 O O . TYR A 1 72 ? 13.814 4.893 -15.813 1.00 91.31 72 TYR A O 1
ATOM 604 N N . ALA A 1 73 ? 13.748 4.298 -17.973 1.00 85.88 73 ALA A N 1
ATOM 605 C CA . ALA A 1 73 ? 15.165 3.922 -18.076 1.00 85.88 73 ALA A CA 1
ATOM 606 C C . ALA A 1 73 ? 16.161 4.988 -17.567 1.00 85.88 73 ALA A C 1
ATOM 608 O O . ALA A 1 73 ? 17.236 4.640 -17.083 1.00 85.88 73 ALA A O 1
ATOM 609 N N . ASN A 1 74 ? 15.799 6.273 -17.647 1.00 89.94 74 ASN A N 1
ATOM 610 C CA . ASN A 1 74 ? 16.641 7.389 -17.203 1.00 89.94 74 ASN A CA 1
ATOM 611 C C . ASN A 1 74 ? 16.417 7.785 -15.731 1.00 89.94 74 ASN A C 1
ATOM 613 O O . ASN A 1 74 ? 17.121 8.655 -15.224 1.00 89.94 74 ASN A O 1
ATOM 617 N N . ASN A 1 75 ? 15.448 7.178 -15.039 1.00 89.44 75 ASN A N 1
ATOM 618 C CA . ASN A 1 75 ? 15.164 7.468 -13.639 1.00 89.44 75 ASN A CA 1
ATOM 619 C C . ASN A 1 75 ? 15.849 6.425 -12.740 1.00 89.44 75 ASN A C 1
ATOM 621 O O . ASN A 1 75 ? 15.439 5.267 -12.670 1.00 89.44 75 ASN A O 1
ATOM 625 N N . ASN A 1 76 ? 16.893 6.848 -12.021 1.00 86.31 76 ASN A N 1
ATOM 626 C CA . ASN A 1 76 ? 17.655 5.962 -11.136 1.00 86.31 76 ASN A CA 1
ATOM 627 C C . ASN A 1 76 ? 16.829 5.410 -9.966 1.00 86.31 76 ASN A C 1
ATOM 629 O O . ASN A 1 76 ? 17.056 4.265 -9.580 1.00 86.31 76 ASN A O 1
ATOM 633 N N . ALA A 1 77 ? 15.875 6.180 -9.433 1.00 83.19 77 ALA A N 1
ATOM 634 C CA . ALA A 1 77 ? 15.012 5.740 -8.337 1.00 83.19 77 ALA A CA 1
ATOM 635 C C . ALA A 1 77 ? 14.064 4.609 -8.776 1.00 83.19 77 ALA A C 1
ATOM 637 O O . ALA A 1 77 ? 13.797 3.686 -8.011 1.00 83.19 77 ALA A O 1
ATOM 638 N N . TYR A 1 78 ? 13.618 4.623 -10.035 1.00 89.06 78 TYR A N 1
ATOM 639 C CA . TYR A 1 78 ? 12.738 3.591 -10.580 1.00 89.06 78 TYR A CA 1
ATOM 640 C C . TYR A 1 78 ? 13.456 2.270 -10.895 1.00 89.06 78 TYR A C 1
ATOM 642 O O . TYR A 1 78 ? 12.820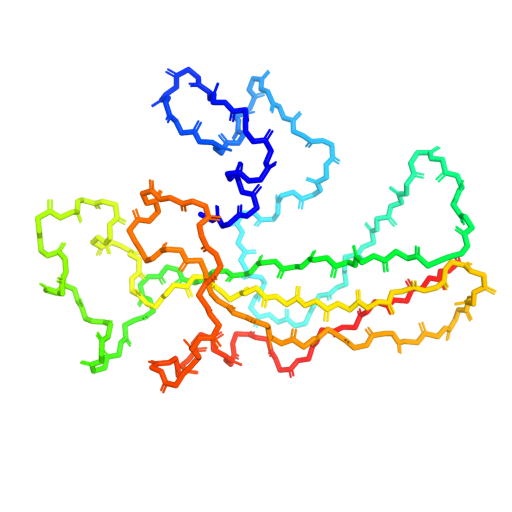 1.217 -10.914 1.00 89.06 78 TYR A O 1
ATOM 650 N N . ARG A 1 79 ? 14.778 2.275 -11.124 1.00 85.56 79 ARG A N 1
ATOM 651 C CA . ARG A 1 79 ? 15.527 1.073 -11.556 1.00 85.56 79 ARG A CA 1
ATOM 652 C C . ARG A 1 79 ? 15.368 -0.130 -10.623 1.00 85.56 79 ARG A C 1
ATOM 654 O O . ARG A 1 79 ? 15.511 -1.263 -11.076 1.00 85.56 79 ARG A O 1
ATOM 661 N N . THR A 1 80 ? 15.085 0.113 -9.348 1.00 83.44 80 THR A N 1
ATOM 662 C CA . THR A 1 80 ? 14.860 -0.913 -8.319 1.00 83.44 80 THR A CA 1
ATOM 663 C C . THR A 1 80 ? 13.411 -0.957 -7.825 1.00 83.44 80 THR A C 1
ATOM 665 O O . THR A 1 80 ? 13.125 -1.613 -6.828 1.00 83.44 80 THR A O 1
ATOM 668 N N . SER A 1 81 ? 12.501 -0.231 -8.478 1.00 85.00 81 SER A N 1
ATOM 669 C CA . SER A 1 81 ? 11.098 -0.098 -8.081 1.00 85.00 81 SER A CA 1
ATOM 670 C C . SER A 1 81 ? 10.235 -1.179 -8.741 1.00 85.00 81 SER A C 1
ATOM 672 O O . SER A 1 81 ? 10.103 -2.254 -8.168 1.00 85.00 81 SER A O 1
ATOM 674 N N . GLY A 1 82 ? 9.711 -0.943 -9.949 1.00 93.44 82 GLY A N 1
ATOM 675 C CA . GLY A 1 82 ? 8.735 -1.822 -10.601 1.00 93.44 82 GLY A CA 1
ATOM 676 C C . GLY A 1 82 ? 7.318 -1.268 -10.468 1.00 93.44 82 GLY A C 1
ATOM 677 O O . GLY A 1 82 ? 7.085 -0.093 -10.755 1.00 93.44 82 GLY A O 1
ATOM 678 N N . GLN A 1 83 ? 6.365 -2.107 -10.076 1.00 95.94 83 GLN A N 1
ATOM 679 C CA . GLN A 1 83 ? 5.017 -1.663 -9.741 1.00 95.94 83 GLN A CA 1
ATOM 680 C C . GLN A 1 83 ? 5.060 -0.662 -8.574 1.00 95.94 83 GLN A C 1
ATOM 682 O O . GLN A 1 83 ? 5.828 -0.848 -7.629 1.00 95.94 83 GLN A O 1
ATOM 687 N N . PRO A 1 84 ? 4.260 0.414 -8.629 1.00 95.06 84 PRO A N 1
ATOM 688 C CA . PRO A 1 84 ? 4.193 1.399 -7.557 1.00 95.06 84 PRO A CA 1
ATOM 689 C C . PRO A 1 84 ? 3.615 0.807 -6.265 1.00 95.06 84 PRO A C 1
ATOM 691 O O . PRO A 1 84 ? 2.915 -0.208 -6.273 1.00 95.06 84 PRO A O 1
ATOM 694 N N . SER A 1 85 ? 3.855 1.505 -5.155 1.00 94.69 85 SER A N 1
ATOM 695 C CA . SER A 1 85 ? 3.240 1.203 -3.863 1.00 94.69 85 SER A CA 1
ATOM 696 C C . SER A 1 85 ? 1.716 1.261 -3.936 1.00 94.69 85 SER A C 1
ATOM 698 O O . SER A 1 85 ? 1.157 2.164 -4.556 1.00 94.69 85 SER A O 1
ATOM 700 N N . VAL A 1 86 ? 1.038 0.338 -3.257 1.00 96.94 86 VAL A N 1
ATOM 701 C CA . VAL A 1 86 ? -0.427 0.309 -3.168 1.00 96.94 86 VAL A CA 1
ATOM 702 C C . VAL A 1 86 ? -0.865 1.001 -1.887 1.00 96.94 86 VAL A C 1
ATOM 704 O O . VAL A 1 86 ? -0.350 0.714 -0.805 1.00 96.94 86 VAL A O 1
ATOM 707 N N . VAL A 1 87 ? -1.837 1.899 -2.016 1.00 96.81 87 VAL A N 1
ATOM 708 C CA . VAL A 1 87 ? -2.437 2.647 -0.914 1.00 96.81 87 VAL A CA 1
ATOM 709 C C . VAL A 1 87 ? -3.811 2.062 -0.615 1.00 96.81 87 VAL A C 1
ATOM 711 O O . VAL A 1 87 ? -4.676 1.980 -1.488 1.00 96.81 87 VAL A O 1
ATOM 714 N N . TYR A 1 88 ? -4.012 1.677 0.636 1.00 97.25 88 TYR A N 1
ATOM 715 C CA . TYR A 1 88 ? -5.241 1.134 1.180 1.00 97.25 88 TYR A CA 1
ATOM 716 C C . TYR A 1 88 ? -5.881 2.122 2.152 1.00 97.25 88 TYR A C 1
ATOM 718 O O . TYR A 1 88 ? -5.191 2.912 2.799 1.00 97.25 88 TYR A O 1
ATOM 726 N N . MET A 1 89 ? -7.204 2.048 2.286 1.00 97.06 89 MET A N 1
ATOM 727 C CA . MET A 1 89 ? -7.962 2.894 3.201 1.00 97.06 89 MET A CA 1
ATOM 728 C C . MET A 1 89 ? -9.113 2.142 3.866 1.00 97.06 89 MET A C 1
ATOM 730 O O . MET A 1 89 ? -9.758 1.293 3.247 1.00 97.06 89 MET A O 1
ATOM 734 N N . ALA A 1 90 ? -9.381 2.494 5.122 1.00 96.88 90 ALA A N 1
ATOM 735 C CA . ALA A 1 90 ? -10.624 2.189 5.819 1.00 96.88 90 ALA A CA 1
ATOM 736 C C . ALA A 1 90 ? -11.115 3.412 6.600 1.00 96.88 90 ALA A C 1
ATOM 738 O O . ALA A 1 90 ? -10.321 4.223 7.079 1.00 96.88 90 ALA A O 1
ATOM 739 N N . ILE A 1 91 ? -12.430 3.508 6.788 1.00 96.50 91 ILE A N 1
ATOM 740 C CA . ILE A 1 91 ? -13.015 4.405 7.785 1.00 96.50 91 ILE A CA 1
ATOM 741 C C . ILE A 1 91 ? -13.208 3.584 9.056 1.00 96.50 91 ILE A C 1
ATOM 743 O O . ILE A 1 91 ? -14.016 2.655 9.073 1.00 96.50 91 ILE A O 1
ATOM 747 N N . ILE A 1 92 ? -12.458 3.928 10.095 1.00 95.38 92 ILE A N 1
ATOM 748 C CA . ILE A 1 92 ? -12.532 3.304 11.415 1.00 95.38 92 ILE A CA 1
ATOM 749 C C . ILE A 1 92 ? -13.389 4.160 12.347 1.00 95.38 92 ILE A C 1
ATOM 751 O O . ILE A 1 92 ? -13.505 5.369 12.146 1.00 95.38 92 ILE A O 1
ATOM 755 N N . ASP A 1 93 ? -14.007 3.536 13.343 1.00 95.19 93 ASP A N 1
ATOM 756 C CA . ASP A 1 93 ? -14.870 4.194 14.325 1.00 95.19 93 ASP A CA 1
ATOM 757 C C . ASP A 1 93 ? -14.376 3.832 15.729 1.00 95.19 93 ASP A C 1
ATOM 759 O O . ASP A 1 93 ? -14.539 2.690 16.162 1.00 95.19 93 ASP A O 1
ATOM 763 N N . PHE A 1 94 ? -13.723 4.784 16.400 1.00 92.56 94 PHE A N 1
ATOM 764 C CA . PHE A 1 94 ? -13.137 4.596 17.730 1.00 92.56 94 PHE A CA 1
ATOM 765 C C . PHE A 1 94 ? -14.191 4.348 18.810 1.00 92.56 94 PHE A C 1
ATOM 767 O O . PHE A 1 94 ? -13.871 3.758 19.833 1.00 92.56 94 PHE A O 1
ATOM 774 N N . ASP A 1 95 ? -15.454 4.698 18.554 1.00 93.69 95 ASP A N 1
ATOM 775 C CA . ASP A 1 95 ? -16.558 4.420 19.475 1.00 93.69 95 ASP A CA 1
ATOM 776 C C . ASP A 1 95 ? -17.035 2.952 19.384 1.00 93.69 95 ASP A C 1
ATOM 778 O O . ASP A 1 95 ? -17.986 2.550 20.059 1.00 93.69 95 ASP A O 1
ATOM 782 N N . LYS A 1 96 ? -16.419 2.142 18.508 1.00 91.69 96 LYS A N 1
ATOM 783 C CA . LYS A 1 96 ? -16.775 0.741 18.262 1.00 91.69 96 LYS A CA 1
ATOM 784 C C . LYS A 1 96 ? -15.570 -0.185 18.402 1.00 91.69 96 LYS A C 1
ATOM 786 O O . LYS A 1 96 ? -14.878 -0.503 17.430 1.00 91.69 96 LYS A O 1
ATOM 791 N N . GLU A 1 97 ? -15.392 -0.676 19.618 1.00 85.50 97 GLU A N 1
ATOM 792 C CA . GLU A 1 97 ? -14.364 -1.650 19.979 1.00 85.50 97 GLU A CA 1
ATOM 793 C C . GLU A 1 97 ? -14.660 -3.050 19.424 1.00 85.50 97 GLU A C 1
ATOM 795 O O . GLU A 1 97 ? -15.808 -3.424 19.167 1.00 85.50 97 GLU A O 1
ATOM 800 N N . ASN A 1 98 ? -13.608 -3.856 19.270 1.00 85.38 98 ASN A N 1
ATOM 801 C CA . ASN A 1 98 ? -13.669 -5.265 18.867 1.00 85.38 98 ASN A CA 1
ATOM 802 C C . ASN A 1 98 ? -14.295 -5.528 17.479 1.00 85.38 98 ASN A C 1
ATOM 804 O O . ASN A 1 98 ? -14.574 -6.678 17.124 1.00 85.38 98 ASN A O 1
ATOM 808 N N . ILE A 1 99 ? -14.469 -4.489 16.655 1.00 92.00 99 ILE A N 1
ATOM 809 C CA . ILE A 1 99 ? -14.886 -4.604 15.252 1.00 92.00 99 ILE A CA 1
ATOM 810 C C . ILE A 1 99 ? -13.654 -4.632 14.343 1.00 92.00 99 ILE A C 1
ATOM 812 O O . ILE A 1 99 ? -12.718 -3.854 14.508 1.00 92.00 99 ILE A O 1
ATOM 816 N N . GLY A 1 100 ? -13.664 -5.539 13.361 1.00 94.75 100 GLY A N 1
ATOM 817 C CA . GLY A 1 100 ? -12.661 -5.582 12.298 1.00 94.75 100 GLY A CA 1
ATOM 818 C C . GLY A 1 100 ? -13.033 -4.671 11.129 1.00 94.75 100 GLY A C 1
ATOM 819 O O . GLY A 1 100 ? -14.045 -4.899 10.467 1.00 94.75 100 GLY A O 1
ATOM 820 N N . TYR A 1 101 ? -12.185 -3.688 10.842 1.00 96.88 101 TYR A N 1
ATOM 821 C CA . TYR A 1 101 ? -12.276 -2.808 9.680 1.00 96.88 101 TYR A CA 1
ATOM 822 C C . TYR A 1 101 ? -11.348 -3.317 8.583 1.00 96.88 101 TYR A C 1
ATOM 824 O O . TYR A 1 101 ? -10.141 -3.425 8.791 1.00 96.88 101 TYR A O 1
ATOM 832 N N . PHE A 1 102 ? -11.906 -3.637 7.419 1.00 97.12 102 PHE A N 1
ATOM 833 C CA . PHE A 1 102 ? -11.133 -4.072 6.259 1.00 97.12 102 PHE A CA 1
ATOM 834 C C . PHE A 1 102 ? -10.624 -2.857 5.496 1.00 97.12 102 PHE A C 1
ATOM 836 O O . PHE A 1 102 ? -11.404 -1.957 5.185 1.00 97.12 102 PHE A O 1
ATOM 843 N N . LEU A 1 103 ? -9.331 -2.846 5.181 1.00 98.00 103 LEU A N 1
ATOM 844 C CA . LEU A 1 103 ? -8.770 -1.824 4.313 1.00 98.00 103 LEU A CA 1
ATOM 845 C C . LEU A 1 103 ? -8.844 -2.299 2.862 1.00 98.00 103 LEU A C 1
ATOM 847 O O . LEU A 1 103 ? -8.487 -3.435 2.544 1.00 98.00 103 LEU A O 1
ATOM 851 N N . HIS A 1 104 ? -9.292 -1.411 1.981 1.00 97.44 104 HIS A N 1
ATOM 852 C CA . HIS A 1 104 ? -9.407 -1.673 0.549 1.00 97.44 104 HIS A CA 1
ATOM 853 C C . HIS A 1 104 ? -8.393 -0.837 -0.226 1.00 97.44 104 HIS A C 1
ATOM 855 O O . HIS A 1 104 ? -8.150 0.306 0.169 1.00 97.44 104 HIS A O 1
ATOM 861 N N . PRO A 1 105 ? -7.810 -1.362 -1.318 1.00 97.69 105 PRO A N 1
ATOM 862 C CA . PRO A 1 105 ? -6.922 -0.574 -2.156 1.00 97.69 105 PRO A CA 1
ATOM 863 C C . PRO A 1 105 ? -7.726 0.557 -2.808 1.00 97.69 105 PRO A C 1
ATOM 865 O O . PRO A 1 105 ? -8.779 0.324 -3.401 1.00 97.69 105 PRO A O 1
ATOM 868 N N . ILE A 1 106 ? -7.235 1.785 -2.675 1.00 97.62 106 ILE A N 1
ATOM 869 C CA . ILE A 1 106 ? -7.867 2.998 -3.219 1.00 97.62 106 ILE A CA 1
ATOM 870 C C . ILE A 1 106 ? -7.033 3.666 -4.310 1.00 97.62 106 ILE A C 1
ATOM 872 O O . ILE A 1 106 ? -7.506 4.587 -4.972 1.00 97.62 106 ILE A O 1
ATOM 876 N N . GLY A 1 107 ? -5.794 3.221 -4.493 1.00 97.62 107 GLY A N 1
ATOM 877 C CA . GLY A 1 107 ? -4.899 3.758 -5.498 1.00 97.62 107 GLY A CA 1
ATOM 878 C C . GLY A 1 107 ? -3.462 3.317 -5.279 1.00 97.62 107 GLY A C 1
ATOM 879 O O . GLY A 1 107 ? -3.175 2.442 -4.460 1.00 97.62 107 GLY A O 1
ATOM 880 N N . HIS A 1 108 ? -2.558 3.942 -6.014 1.00 96.62 108 HIS A N 1
ATOM 881 C CA . HIS A 1 108 ? -1.132 3.709 -5.917 1.00 9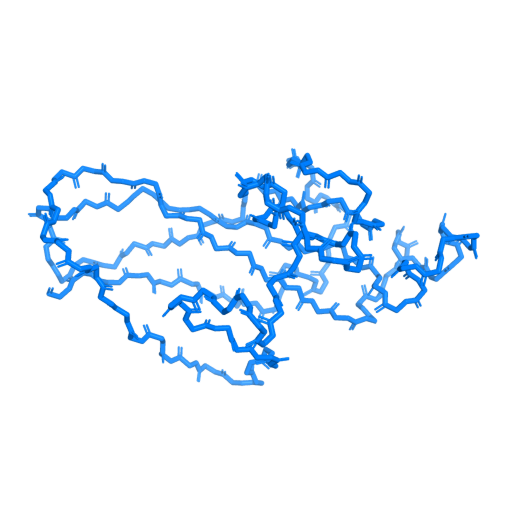6.62 108 HIS A CA 1
ATOM 882 C C . HIS A 1 108 ? -0.350 5.024 -5.932 1.00 96.62 108 HIS A C 1
ATOM 884 O O . HIS A 1 108 ? -0.806 6.039 -6.470 1.00 96.62 108 HIS A O 1
ATOM 890 N N . GLY A 1 109 ? 0.839 5.001 -5.332 1.00 93.62 109 GLY A N 1
ATOM 891 C CA . GLY A 1 109 ? 1.757 6.135 -5.345 1.00 93.62 109 GLY A CA 1
ATOM 892 C C . GLY A 1 109 ? 2.397 6.353 -6.717 1.00 93.62 109 GLY A C 1
ATOM 893 O O . GLY A 1 109 ? 2.190 5.591 -7.666 1.00 93.62 109 GLY A O 1
ATOM 894 N N . ASN A 1 110 ? 3.215 7.395 -6.834 1.00 91.56 110 ASN A N 1
ATOM 895 C CA . ASN A 1 110 ? 3.978 7.627 -8.052 1.00 91.56 110 ASN A CA 1
ATOM 896 C C . ASN A 1 110 ? 5.102 6.574 -8.209 1.00 91.56 110 ASN A C 1
ATOM 898 O O . ASN A 1 110 ? 5.895 6.403 -7.278 1.00 91.56 110 ASN A O 1
ATOM 902 N N . PRO A 1 111 ? 5.216 5.902 -9.370 1.00 88.69 111 PRO A N 1
ATOM 903 C CA . PRO A 1 111 ? 6.209 4.848 -9.606 1.00 88.69 111 PRO A CA 1
ATOM 904 C C . PRO A 1 111 ? 7.661 5.332 -9.490 1.00 88.69 111 PRO A C 1
ATOM 906 O O . PRO A 1 111 ? 8.524 4.585 -9.042 1.00 88.69 111 PRO A O 1
ATOM 909 N N . THR A 1 112 ? 7.954 6.577 -9.868 1.00 89.25 112 THR A N 1
ATOM 910 C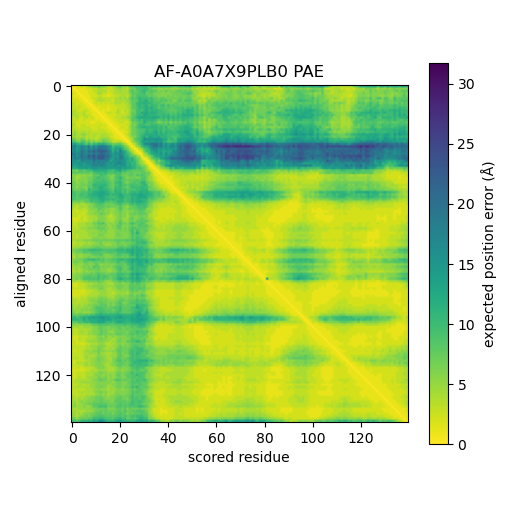 CA . THR A 1 112 ? 9.304 7.158 -9.773 1.00 89.25 112 THR A CA 1
ATOM 911 C C . THR A 1 112 ? 9.558 7.837 -8.428 1.00 89.25 112 THR A C 1
ATOM 913 O O . THR A 1 112 ? 10.688 8.228 -8.139 1.00 89.25 112 THR A O 1
ATOM 916 N N . GLY A 1 113 ? 8.519 7.985 -7.597 1.00 86.38 113 GLY A N 1
ATOM 917 C CA . GLY A 1 113 ? 8.586 8.703 -6.328 1.00 86.38 113 GLY A CA 1
ATOM 918 C C . GLY A 1 113 ? 8.772 10.216 -6.476 1.00 86.38 113 GLY A C 1
ATOM 919 O O . GLY A 1 113 ? 9.165 10.862 -5.512 1.00 86.38 113 GLY A O 1
ATOM 920 N N . GLU A 1 114 ? 8.511 10.785 -7.656 1.00 87.56 114 GLU A N 1
ATOM 921 C CA . GLU A 1 114 ? 8.734 12.211 -7.945 1.00 87.56 114 GLU A CA 1
ATOM 922 C C . GLU A 1 114 ? 7.663 13.136 -7.343 1.00 87.56 114 GLU A C 1
ATOM 924 O O . GLU A 1 114 ? 7.915 14.328 -7.169 1.00 87.56 114 GLU A O 1
ATOM 929 N N . ASN A 1 115 ? 6.478 12.610 -7.014 1.00 87.31 115 ASN A N 1
ATOM 930 C CA . ASN A 1 115 ? 5.389 13.383 -6.421 1.00 87.31 115 ASN A CA 1
ATOM 931 C C . ASN A 1 115 ? 4.552 12.569 -5.412 1.00 87.31 115 ASN A C 1
ATOM 933 O O . ASN A 1 115 ? 4.715 11.354 -5.263 1.00 87.31 115 ASN A O 1
ATOM 937 N N . GLY A 1 116 ? 3.651 13.274 -4.720 1.00 86.25 116 GLY A N 1
ATOM 938 C CA . GLY A 1 116 ? 2.713 12.733 -3.733 1.00 86.25 116 GLY A CA 1
ATOM 939 C C . GLY A 1 116 ? 1.297 12.512 -4.258 1.00 86.25 116 GLY A C 1
ATOM 940 O O . GLY A 1 116 ? 0.350 12.656 -3.493 1.00 86.25 116 GLY A O 1
ATOM 941 N N . GLU A 1 117 ? 1.123 12.241 -5.551 1.00 91.00 117 GLU A N 1
ATOM 942 C CA . GLU A 1 117 ? -0.206 12.035 -6.133 1.00 91.00 117 GLU A CA 1
ATOM 943 C C . GLU A 1 117 ? -0.720 10.613 -5.874 1.00 91.00 117 GLU A C 1
ATOM 945 O O . GLU A 1 117 ? 0.033 9.637 -5.943 1.00 91.00 117 GLU A O 1
ATOM 950 N N . LEU A 1 118 ? -2.022 10.500 -5.598 1.00 94.94 118 LEU A N 1
ATOM 951 C CA . LEU A 1 118 ? -2.725 9.222 -5.510 1.00 94.94 118 LEU A CA 1
ATOM 952 C C . LEU A 1 118 ? -3.366 8.902 -6.863 1.00 94.94 118 LEU A C 1
ATOM 954 O O . LEU A 1 118 ? -4.341 9.542 -7.260 1.00 94.94 118 LEU A O 1
ATOM 958 N N . ASN A 1 119 ? -2.849 7.887 -7.549 1.00 96.00 119 ASN A N 1
ATOM 959 C CA . ASN A 1 119 ? -3.421 7.393 -8.799 1.00 96.00 119 ASN A CA 1
ATOM 960 C C . ASN A 1 119 ? -4.455 6.308 -8.498 1.00 96.00 119 ASN A C 1
ATOM 962 O O . ASN A 1 119 ? -4.118 5.288 -7.904 1.00 96.00 119 ASN A O 1
ATOM 966 N N . THR A 1 120 ? -5.710 6.509 -8.894 1.00 97.12 120 THR A N 1
ATOM 967 C CA . THR A 1 120 ? -6.815 5.591 -8.562 1.00 97.12 120 THR A CA 1
ATOM 968 C C . THR A 1 120 ? -6.984 4.439 -9.555 1.00 97.12 120 THR A C 1
ATOM 970 O O . THR A 1 120 ? -7.721 3.494 -9.275 1.00 97.12 120 THR A O 1
ATOM 973 N N . ASP A 1 121 ? -6.303 4.483 -10.704 1.00 97.50 121 ASP A N 1
ATOM 974 C CA . ASP A 1 121 ? -6.307 3.389 -11.675 1.00 97.50 121 ASP A CA 1
ATOM 975 C C . ASP A 1 121 ? -5.354 2.267 -11.244 1.00 97.50 121 ASP A C 1
ATOM 977 O O . ASP A 1 121 ? -4.135 2.384 -11.325 1.00 97.50 121 ASP A O 1
ATOM 981 N N . LEU A 1 122 ? -5.927 1.148 -10.810 1.00 97.75 122 LEU A N 1
ATOM 982 C CA . LEU A 1 122 ? -5.187 -0.039 -10.381 1.00 97.75 122 LEU A CA 1
ATOM 983 C C . LEU A 1 122 ? -5.048 -1.095 -11.490 1.00 97.75 122 LEU A C 1
ATOM 985 O O . LEU A 1 122 ? -4.467 -2.150 -11.248 1.00 97.75 122 LEU A O 1
ATOM 989 N N . SER A 1 123 ? -5.580 -0.850 -12.693 1.00 97.75 123 SER A N 1
ATOM 990 C CA . SER A 1 123 ? -5.725 -1.868 -13.749 1.00 97.75 123 SER A CA 1
ATOM 991 C C . SER A 1 123 ? -4.399 -2.436 -14.263 1.00 97.75 123 SER A C 1
ATOM 993 O O . SER A 1 123 ? -4.351 -3.557 -14.767 1.00 97.75 123 SER A O 1
ATOM 995 N N . SER A 1 124 ? -3.315 -1.676 -14.111 1.00 96.75 124 SER A N 1
ATOM 996 C CA . SER A 1 124 ? -1.963 -2.086 -14.496 1.00 96.75 124 SER A CA 1
ATOM 997 C C . SER A 1 124 ? -1.226 -2.899 -13.424 1.00 96.75 124 SER A C 1
ATOM 999 O O . SER A 1 124 ? -0.129 -3.402 -13.689 1.00 96.75 124 SER A O 1
ATOM 1001 N N . LEU A 1 125 ? -1.785 -3.002 -12.213 1.00 97.88 125 LEU A N 1
ATOM 1002 C CA . LEU A 1 125 ? -1.171 -3.707 -11.094 1.00 97.88 125 LEU A CA 1
ATOM 1003 C C . LEU A 1 125 ? -1.575 -5.181 -11.079 1.00 97.88 125 LEU A C 1
ATOM 1005 O O . LEU A 1 125 ? -2.684 -5.570 -11.430 1.00 97.88 125 LEU A O 1
ATOM 1009 N N . THR A 1 126 ? -0.640 -6.014 -10.646 1.00 97.50 126 THR A N 1
ATOM 1010 C CA . THR A 1 126 ? -0.712 -7.474 -10.685 1.00 97.50 126 THR A CA 1
ATOM 1011 C C . THR A 1 126 ? -0.271 -8.054 -9.343 1.00 97.50 126 THR A C 1
ATOM 1013 O O . THR A 1 126 ? -1.082 -8.168 -8.429 1.00 97.50 126 THR A O 1
ATOM 1016 N N . THR A 1 127 ? 1.002 -8.410 -9.194 1.00 96.69 127 THR A N 1
ATOM 1017 C CA . THR A 1 127 ? 1.605 -8.915 -7.955 1.00 96.69 127 THR A CA 1
ATOM 1018 C C . THR A 1 127 ? 1.576 -7.891 -6.822 1.00 96.69 127 THR A C 1
ATOM 1020 O O . THR A 1 127 ? 1.360 -8.296 -5.684 1.00 96.69 127 THR A O 1
ATOM 1023 N N . ALA A 1 128 ? 1.630 -6.588 -7.115 1.00 96.19 128 ALA A N 1
ATOM 1024 C CA . ALA A 1 128 ? 1.506 -5.536 -6.103 1.00 96.19 128 ALA A CA 1
ATOM 1025 C C . ALA A 1 128 ? 0.181 -5.599 -5.315 1.00 96.19 128 ALA A C 1
ATOM 1027 O O . ALA A 1 128 ? 0.161 -5.419 -4.098 1.00 96.19 128 ALA A O 1
ATOM 1028 N N . LEU A 1 129 ? -0.932 -5.938 -5.981 1.00 96.75 129 LEU A N 1
ATOM 1029 C CA . LEU A 1 129 ?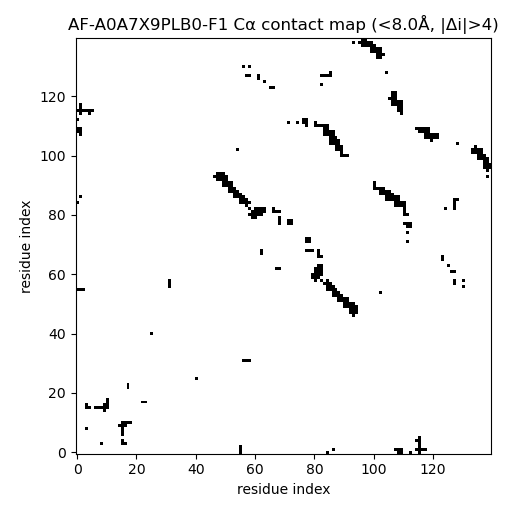 -2.243 -6.130 -5.335 1.00 96.75 129 LEU A CA 1
ATOM 1030 C C . LEU A 1 129 ? -2.343 -7.449 -4.552 1.00 96.75 129 LEU A C 1
ATOM 1032 O O . LEU A 1 129 ? -3.342 -7.688 -3.882 1.00 96.75 129 LEU A O 1
ATOM 1036 N N . LYS A 1 130 ? -1.332 -8.316 -4.659 1.00 95.38 130 LYS A N 1
ATOM 1037 C CA . LYS A 1 130 ? -1.264 -9.623 -3.997 1.00 95.38 130 LYS A CA 1
ATOM 1038 C C . LYS A 1 130 ? -0.249 -9.657 -2.854 1.00 95.38 130 LYS A C 1
ATOM 1040 O O . LYS A 1 130 ? -0.103 -10.705 -2.239 1.00 95.38 130 LYS A O 1
ATOM 1045 N N . ILE A 1 131 ? 0.434 -8.541 -2.566 1.00 91.88 131 ILE A N 1
ATOM 1046 C CA . ILE A 1 131 ? 1.381 -8.448 -1.441 1.00 91.88 131 ILE A CA 1
ATOM 1047 C C . ILE A 1 131 ? 0.663 -8.736 -0.116 1.00 91.88 131 ILE A C 1
ATOM 1049 O O . ILE A 1 131 ? 1.204 -9.424 0.742 1.00 91.88 131 ILE A O 1
ATOM 1053 N N . ALA A 1 132 ? -0.563 -8.231 0.039 1.00 91.62 132 ALA A N 1
ATOM 1054 C CA . ALA A 1 132 ? -1.417 -8.525 1.178 1.00 91.62 132 ALA A CA 1
ATOM 1055 C C . ALA A 1 132 ? -2.745 -9.096 0.676 1.00 91.62 132 ALA A C 1
ATOM 1057 O O . ALA A 1 132 ? -3.479 -8.417 -0.038 1.00 91.62 132 ALA A O 1
ATOM 1058 N N . GLU A 1 133 ? -3.074 -10.328 1.070 1.00 92.06 133 GLU A N 1
ATOM 1059 C CA . GLU A 1 133 ? -4.387 -10.915 0.770 1.00 92.06 133 GLU A CA 1
ATOM 1060 C C . GLU A 1 133 ? -5.504 -10.145 1.488 1.00 92.06 133 GLU A C 1
ATOM 1062 O O . GLU A 1 133 ? -6.592 -9.936 0.949 1.00 92.06 133 GLU A O 1
ATOM 1067 N N . LYS A 1 134 ? -5.228 -9.707 2.720 1.00 94.50 134 LYS A N 1
ATOM 1068 C CA . LYS A 1 134 ? -6.194 -9.028 3.574 1.00 94.50 134 LYS A CA 1
ATOM 1069 C C . LYS A 1 134 ? -5.491 -8.171 4.617 1.00 94.50 134 LYS A C 1
ATOM 1071 O O . LYS A 1 134 ? -4.556 -8.615 5.271 1.00 94.50 134 LYS A O 1
ATOM 1076 N N . ILE A 1 135 ? -6.013 -6.965 4.823 1.00 95.69 135 ILE A N 1
ATOM 1077 C CA . ILE A 1 135 ? -5.561 -6.043 5.866 1.00 95.69 135 ILE A CA 1
ATOM 1078 C C . ILE A 1 135 ? -6.770 -5.699 6.729 1.00 95.69 135 ILE A C 1
ATOM 1080 O O . ILE A 1 135 ? -7.796 -5.240 6.219 1.00 95.69 135 ILE A O 1
ATOM 1084 N N . VAL A 1 136 ? -6.662 -5.955 8.032 1.00 96.00 136 VAL A N 1
ATOM 1085 C CA . VAL A 1 136 ? -7.720 -5.667 9.006 1.00 96.00 136 VAL A CA 1
ATOM 1086 C C . VAL A 1 136 ? -7.141 -4.892 10.167 1.00 96.00 136 VAL A C 1
ATOM 1088 O O . VAL A 1 136 ? -6.129 -5.297 10.731 1.00 96.00 136 VAL A O 1
ATOM 1091 N N . VAL A 1 137 ? -7.843 -3.839 10.568 1.00 94.62 137 VAL A N 1
ATOM 1092 C CA . VAL A 1 137 ? -7.602 -3.156 11.835 1.00 94.62 137 VAL A CA 1
ATOM 1093 C C . VAL A 1 137 ? -8.715 -3.457 12.819 1.00 94.62 137 VAL A C 1
ATOM 1095 O O . VAL A 1 137 ? -9.888 -3.516 12.452 1.00 94.62 137 VAL A O 1
ATOM 1098 N N . LYS A 1 138 ? -8.327 -3.650 14.076 1.00 93.38 138 LYS A N 1
ATOM 1099 C CA . LYS A 1 138 ? -9.225 -3.743 15.222 1.00 93.38 138 LYS A CA 1
ATOM 1100 C C . LYS A 1 138 ? -8.833 -2.674 16.226 1.00 93.38 138 LYS A C 1
ATOM 1102 O O . LYS A 1 138 ? -7.647 -2.424 16.418 1.00 93.38 138 LYS A O 1
ATOM 1107 N N . ILE A 1 139 ? -9.841 -2.062 16.827 1.00 90.38 139 ILE A N 1
ATOM 1108 C CA . ILE A 1 139 ? -9.680 -1.129 17.939 1.00 90.38 139 ILE A CA 1
ATOM 1109 C C . ILE A 1 139 ? -9.987 -1.929 19.202 1.00 90.38 139 ILE A C 1
ATOM 1111 O O . ILE A 1 139 ? -11.034 -2.587 19.257 1.00 90.38 139 ILE A O 1
ATOM 1115 N N . ASN A 1 140 ? -9.041 -1.925 20.138 1.00 81.94 140 ASN A N 1
ATOM 1116 C CA . ASN A 1 140 ? -9.106 -2.648 21.407 1.00 81.94 140 ASN A CA 1
ATOM 1117 C C . ASN A 1 140 ? -9.343 -1.686 22.564 1.00 81.94 140 ASN A C 1
ATOM 1119 O O . ASN A 1 140 ? -8.893 -0.524 22.440 1.00 81.94 140 ASN A O 1
#

Nearest PDB structures (foldseek):
  8r29-assembly1_A  TM=1.955E-01  e=5.898E+00  Amblyomma maculatum

Secondary structure (DSSP, 8-state):
-HHHHHHT---TTS-SS--TTS--SS---SS--SS--------SS---SEEEEEEEE--TTB--SSS-TTTTTT-TTGGG-BSPPEEEEEEEETTSTTPEEEPEEEEE--TTS-----B---TT-SGGGGS-S--EEE--

Mean predicted aligned error: 5.98 Å

Radius of gyration: 16.26 Å; Cα contacts (8 Å, |Δi|>4): 220; chains: 1; bounding box: 36×32×42 Å

Sequence (140 aa):
PYWAFSRNIKEEDGLYIPTPKTPIADAYTGATPQNDFVLETQLDETRNGKAILWFEINQPFDFNDVWHNQKYANNNAYRTSGQPSVVYMAIIDFDKENIGYFLHPIGHGNPTGENGELNTDLSSLTTALKIAEKIVVKIN

Foldseek 3Di:
DLVLVVVVDADPVRGSDDDPVGDDPDDDDVDLDPDDDDDDDDDPDQDAFKDKDKDKDADWPAADPLFDQVPCVVQPQLNRGTDFIWMWIWIDGSNDAPDKTWTDTQAGADSSSPHNDGHRDCPPPDVNNVSDPTDIDGHD

pLDDT: mean 87.63, std 10.97, range [49.0, 98.0]

Solvent-accessible surface area (backbone atoms only — not comparable to full-atom values): 8782 Å² total; per-residue (Å²): 88,32,71,32,44,73,66,72,51,70,42,98,90,68,42,43,62,75,44,95,92,53,66,68,95,64,90,79,71,94,60,81,69,94,57,94,80,83,87,87,84,82,71,99,61,93,69,73,49,74,46,78,46,76,49,75,52,71,53,72,62,43,59,47,97,80,29,40,70,68,78,49,66,90,39,76,68,27,63,54,23,33,41,41,32,40,30,28,38,31,76,44,47,57,79,46,64,80,43,77,40,62,47,43,79,63,25,26,26,39,54,64,49,85,49,55,52,78,41,63,80,56,85,80,60,59,70,65,71,57,76,56,92,75,50,73,48,67,46,126